Protein AF-A0A923XGW7-F1 (afdb_monomer_lite)

pLDDT: mean 89.31, std 9.82, range [50.84, 97.69]

Radius of gyration: 15.15 Å; chains: 1; bounding box: 43×25×38 Å

Structure (mmCIF, N/CA/C/O backbone):
data_AF-A0A923XGW7-F1
#
_entry.id   AF-A0A923XGW7-F1
#
loop_
_atom_site.group_PDB
_atom_site.id
_atom_site.type_symbol
_atom_site.label_atom_id
_atom_site.label_alt_id
_atom_site.label_comp_id
_atom_site.label_asym_id
_atom_site.label_entity_id
_atom_site.label_seq_id
_atom_site.pdbx_PDB_ins_code
_atom_site.Cartn_x
_atom_site.Cartn_y
_atom_site.Cartn_z
_atom_site.occupancy
_atom_site.B_iso_or_equiv
_atom_site.auth_seq_id
_atom_site.auth_comp_id
_atom_site.auth_as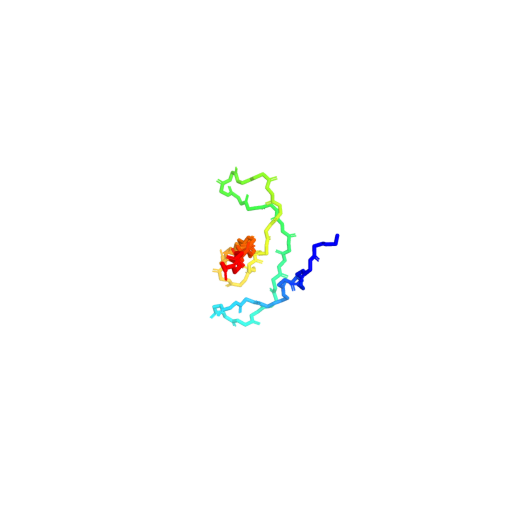ym_id
_atom_site.auth_atom_id
_atom_site.pdbx_PDB_model_num
ATOM 1 N N . MET A 1 1 ? 10.983 13.290 1.939 1.00 50.84 1 MET A N 1
ATOM 2 C CA . MET A 1 1 ? 11.139 12.183 0.970 1.00 50.84 1 MET A CA 1
ATOM 3 C C . MET A 1 1 ? 10.418 10.965 1.533 1.00 50.84 1 MET A C 1
ATOM 5 O O . MET A 1 1 ? 10.902 10.435 2.526 1.00 50.84 1 MET A O 1
ATOM 9 N N . PRO A 1 2 ? 9.263 10.523 1.009 1.00 54.78 2 PRO A N 1
ATOM 10 C CA . PRO A 1 2 ? 8.800 9.185 1.336 1.00 54.78 2 PRO A CA 1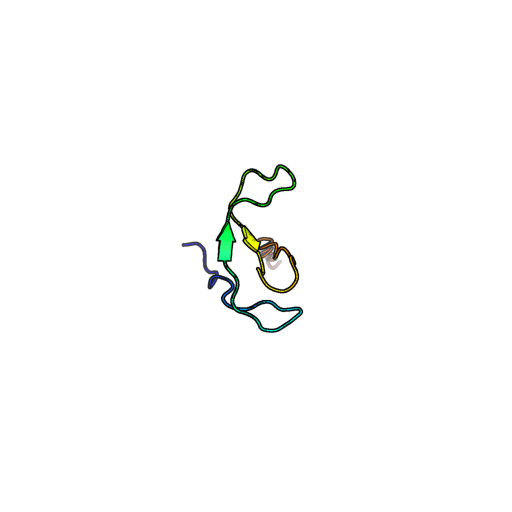
ATOM 11 C C . PRO A 1 2 ? 9.660 8.218 0.510 1.00 54.78 2 PRO A C 1
ATOM 13 O O . PRO A 1 2 ? 9.578 8.186 -0.712 1.00 54.78 2 PRO A O 1
ATOM 16 N N . PHE A 1 3 ? 10.557 7.482 1.161 1.00 63.12 3 PHE A N 1
ATOM 17 C CA . PHE A 1 3 ? 11.528 6.578 0.523 1.00 63.12 3 PHE A CA 1
ATOM 18 C C . PHE A 1 3 ? 10.907 5.269 0.002 1.00 63.12 3 PHE A C 1
ATOM 20 O O . PHE A 1 3 ? 11.558 4.226 0.009 1.00 63.12 3 PHE A O 1
ATOM 27 N N . ARG A 1 4 ? 9.633 5.270 -0.400 1.00 73.19 4 ARG A N 1
ATOM 28 C CA . ARG A 1 4 ? 8.943 4.040 -0.798 1.00 73.19 4 ARG A CA 1
ATOM 29 C C . ARG A 1 4 ? 8.477 4.103 -2.233 1.00 73.19 4 ARG A C 1
ATOM 31 O O . ARG A 1 4 ? 7.744 5.002 -2.629 1.00 73.19 4 ARG A O 1
ATOM 38 N N . THR A 1 5 ? 8.936 3.123 -3.002 1.00 84.12 5 THR A N 1
ATOM 39 C CA . THR A 1 5 ? 8.437 2.865 -4.345 1.00 84.12 5 THR A CA 1
ATOM 40 C C . THR A 1 5 ? 6.965 2.464 -4.245 1.00 84.12 5 THR A C 1
ATOM 42 O O . THR A 1 5 ? 6.659 1.553 -3.473 1.00 84.12 5 THR A O 1
ATOM 45 N N . PRO A 1 6 ? 6.065 3.106 -5.009 1.00 88.62 6 PRO A N 1
ATOM 46 C CA . PRO A 1 6 ? 4.654 2.752 -5.001 1.00 88.62 6 PRO A CA 1
ATOM 47 C C . PRO A 1 6 ? 4.456 1.305 -5.458 1.00 88.62 6 PRO A C 1
ATOM 49 O O . PRO A 1 6 ? 5.197 0.789 -6.304 1.00 88.62 6 PRO A O 1
ATOM 52 N N . ILE A 1 7 ? 3.438 0.653 -4.905 1.00 93.81 7 ILE A N 1
ATOM 53 C CA . ILE A 1 7 ? 3.063 -0.710 -5.270 1.00 93.81 7 ILE A CA 1
ATOM 54 C C . ILE A 1 7 ? 2.517 -0.678 -6.698 1.00 93.81 7 ILE A C 1
ATOM 56 O O . ILE A 1 7 ? 1.574 0.046 -6.988 1.00 93.81 7 ILE A O 1
ATOM 60 N N . LYS A 1 8 ? 3.121 -1.459 -7.599 1.00 9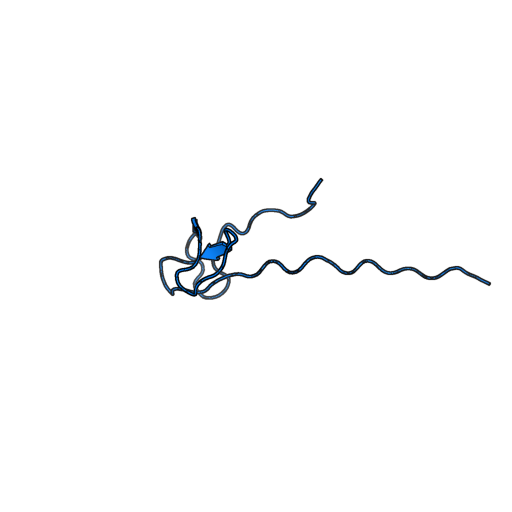5.62 8 LYS A N 1
ATOM 61 C CA . LYS A 1 8 ? 2.704 -1.537 -9.012 1.00 95.62 8 LYS A CA 1
ATOM 62 C C . LYS A 1 8 ? 1.881 -2.784 -9.335 1.00 95.62 8 LYS A C 1
ATOM 64 O O . LYS A 1 8 ? 1.051 -2.747 -10.236 1.00 95.62 8 LYS A O 1
ATOM 69 N N . HIS A 1 9 ? 2.082 -3.865 -8.582 1.00 97.12 9 HIS A N 1
ATOM 70 C CA . HIS A 1 9 ? 1.456 -5.164 -8.826 1.00 97.12 9 HIS A CA 1
ATOM 71 C C . HIS A 1 9 ? 0.940 -5.789 -7.532 1.00 97.12 9 HIS A C 1
ATOM 73 O O . HIS A 1 9 ? 1.519 -5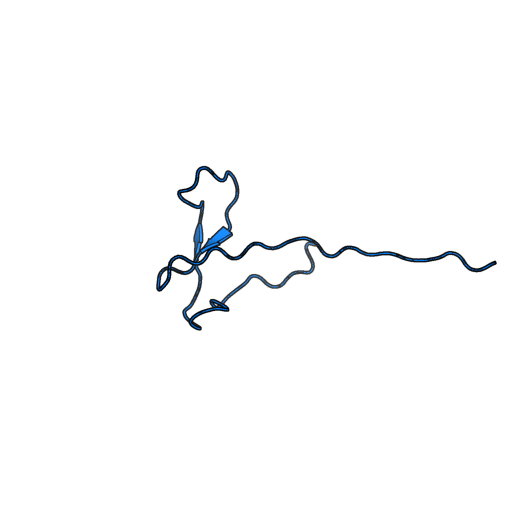.606 -6.458 1.00 97.12 9 HIS A O 1
ATOM 79 N N . CYS A 1 10 ? -0.146 -6.544 -7.650 1.00 96.81 10 CYS A N 1
ATOM 80 C CA . CYS A 1 10 ? -0.794 -7.216 -6.545 1.00 96.81 10 CYS A CA 1
ATOM 81 C C . CYS A 1 10 ? 0.047 -8.400 -6.082 1.00 96.81 10 CYS A C 1
ATOM 83 O O . CYS A 1 10 ? 0.414 -9.269 -6.871 1.00 96.81 10 CYS A O 1
ATOM 85 N N . ARG A 1 11 ? 0.299 -8.471 -4.774 1.00 95.19 11 ARG A N 1
ATOM 86 C CA . ARG A 1 11 ? 1.082 -9.558 -4.166 1.00 95.19 11 ARG A CA 1
ATOM 87 C C . ARG A 1 11 ? 0.342 -10.901 -4.125 1.00 95.19 11 ARG A C 1
ATOM 89 O O . ARG A 1 11 ? 0.978 -11.918 -3.893 1.00 95.19 11 ARG A O 1
ATOM 96 N N . ASN A 1 12 ? -0.978 -10.885 -4.323 1.00 96.88 12 ASN A N 1
ATOM 97 C CA . ASN A 1 12 ? -1.828 -12.072 -4.279 1.00 96.88 12 ASN A CA 1
ATOM 98 C C . ASN A 1 12 ? -2.011 -12.716 -5.665 1.00 96.88 12 ASN A C 1
ATOM 100 O O . ASN A 1 12 ? -1.959 -13.932 -5.782 1.00 96.88 12 ASN A O 1
ATOM 104 N N . CYS A 1 13 ? -2.202 -11.911 -6.718 1.00 96.94 13 CYS A N 1
ATOM 105 C CA . CYS A 1 13 ? -2.536 -12.415 -8.059 1.00 96.94 13 CYS A CA 1
ATOM 106 C C . CYS A 1 13 ? -1.628 -11.906 -9.195 1.00 96.94 13 CYS A C 1
ATOM 108 O O . CYS A 1 13 ? -1.774 -12.344 -10.331 1.00 96.94 13 CYS A O 1
ATOM 110 N N . GLY A 1 14 ? -0.709 -10.970 -8.932 1.00 96.25 14 GLY A N 1
ATOM 111 C CA . GLY A 1 14 ? 0.224 -10.423 -9.929 1.00 96.25 14 GLY A 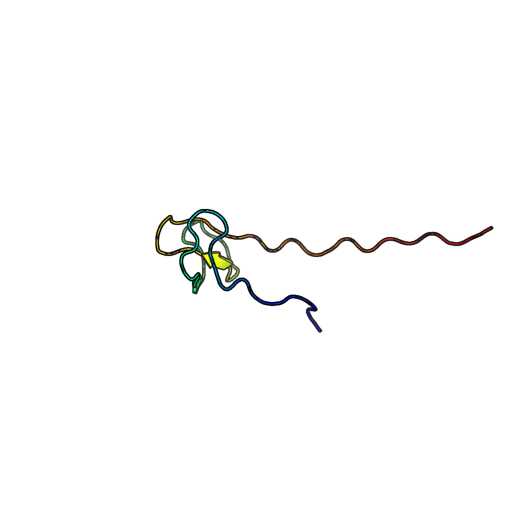CA 1
ATOM 112 C C . GLY A 1 14 ? -0.338 -9.330 -10.852 1.00 96.25 14 GLY A C 1
ATOM 113 O O . GLY A 1 14 ? 0.436 -8.667 -11.544 1.00 96.25 14 GLY A O 1
ATOM 114 N N . ALA A 1 15 ? -1.651 -9.082 -10.847 1.00 97.50 15 ALA A N 1
ATOM 115 C CA . ALA A 1 15 ? -2.268 -8.026 -11.654 1.00 97.50 15 ALA A CA 1
ATOM 116 C C . ALA A 1 15 ? -1.781 -6.620 -11.254 1.00 97.50 15 ALA A C 1
ATOM 118 O O . ALA A 1 15 ? -1.367 -6.398 -10.116 1.00 97.50 15 ALA A O 1
ATOM 119 N N . ALA A 1 16 ? -1.843 -5.652 -12.172 1.00 97.69 16 ALA A N 1
ATOM 120 C CA . ALA A 1 16 ? -1.540 -4.257 -11.851 1.00 97.69 16 ALA A CA 1
ATOM 121 C C . ALA A 1 16 ? -2.535 -3.701 -10.813 1.00 97.69 16 ALA A C 1
ATOM 123 O O . ALA A 1 16 ? -3.722 -4.025 -10.854 1.00 97.69 16 ALA A O 1
ATOM 124 N N . VAL A 1 17 ? -2.051 -2.880 -9.877 1.00 96.88 17 VAL A N 1
ATOM 125 C CA . VAL A 1 17 ? -2.895 -2.229 -8.854 1.00 96.88 17 VAL A CA 1
ATOM 126 C C . VAL A 1 17 ? -3.245 -0.800 -9.256 1.00 96.88 17 VAL A C 1
ATOM 128 O O . VAL A 1 17 ? -2.533 -0.176 -10.043 1.00 96.88 17 VAL A O 1
ATOM 131 N N . VAL A 1 18 ? -4.320 -0.271 -8.675 1.00 95.75 18 VAL A N 1
ATOM 132 C CA . VAL A 1 18 ? -4.762 1.116 -8.850 1.00 95.75 18 VAL A CA 1
ATOM 133 C C . VAL A 1 18 ? -4.817 1.788 -7.484 1.00 95.75 18 VAL A C 1
ATOM 135 O O . VAL A 1 18 ? -5.358 1.219 -6.537 1.00 95.75 18 VAL A O 1
ATOM 138 N N . TYR A 1 19 ? -4.261 2.994 -7.369 1.00 94.12 19 TYR A N 1
ATOM 139 C CA . TYR A 1 19 ? -4.422 3.802 -6.162 1.00 94.12 19 TYR A CA 1
ATOM 140 C C . TYR A 1 19 ? -5.796 4.476 -6.192 1.00 94.12 19 TYR A C 1
ATOM 142 O O . TYR A 1 19 ? -6.082 5.251 -7.101 1.00 94.12 19 TYR A O 1
ATOM 150 N N . ARG A 1 20 ? -6.661 4.129 -5.235 1.00 92.50 20 ARG A N 1
ATOM 151 C CA . ARG A 1 20 ? -8.007 4.703 -5.078 1.00 92.50 20 ARG A CA 1
ATOM 152 C C . ARG A 1 20 ? -8.413 4.730 -3.611 1.00 92.50 20 ARG A C 1
ATOM 154 O O . ARG A 1 20 ? -7.808 4.031 -2.798 1.00 92.50 20 ARG A O 1
ATOM 161 N N . LEU A 1 21 ? -9.450 5.493 -3.279 1.00 92.50 21 LEU A N 1
ATOM 162 C CA . LEU A 1 21 ? -10.118 5.368 -1.986 1.00 92.50 21 LEU A CA 1
ATOM 163 C C . LEU A 1 21 ? -10.826 3.997 -1.915 1.00 92.50 21 LEU A C 1
ATOM 165 O O . LEU A 1 21 ? -11.594 3.677 -2.829 1.00 92.50 21 LEU A O 1
ATOM 169 N N . PRO A 1 22 ? -10.548 3.167 -0.898 1.00 87.19 22 PRO A N 1
ATOM 170 C CA . PRO A 1 22 ? -11.309 1.948 -0.641 1.00 87.19 22 PRO A CA 1
ATOM 171 C C . PRO A 1 22 ? -12.773 2.233 -0.295 1.00 87.19 22 PRO A C 1
ATOM 173 O O . PRO A 1 22 ? -13.079 3.237 0.345 1.00 87.19 22 PRO A O 1
ATOM 176 N N . ASP A 1 23 ? -13.656 1.297 -0.638 1.00 81.88 23 ASP A N 1
ATOM 177 C CA . ASP A 1 23 ? -15.101 1.413 -0.389 1.00 81.88 23 ASP A CA 1
ATOM 178 C C . ASP A 1 23 ? -15.480 1.144 1.086 1.00 81.88 23 ASP A C 1
ATOM 180 O O . ASP A 1 23 ? -16.600 1.420 1.508 1.00 81.88 23 ASP A O 1
ATOM 184 N N . ASP A 1 24 ? -14.523 0.682 1.899 1.00 80.50 24 ASP A N 1
ATOM 185 C CA . ASP A 1 24 ? -14.698 0.297 3.310 1.00 80.50 24 ASP A CA 1
ATOM 186 C C . ASP A 1 24 ? -14.782 1.489 4.291 1.00 80.50 24 ASP A C 1
ATOM 188 O O . ASP A 1 24 ? -14.712 1.313 5.508 1.00 80.50 24 ASP A O 1
ATOM 192 N N . GLY A 1 25 ? -14.896 2.722 3.786 1.00 81.81 25 GLY A N 1
ATOM 193 C CA . GLY A 1 25 ? -14.920 3.941 4.608 1.00 81.81 25 GLY A CA 1
ATOM 194 C C . GLY A 1 25 ? -13.536 4.460 5.013 1.00 81.81 25 GLY A C 1
ATOM 195 O O . GLY A 1 25 ? -13.417 5.280 5.926 1.00 81.81 25 GLY A O 1
ATOM 196 N N . ASP A 1 26 ? -12.480 4.001 4.341 1.00 85.50 26 ASP A N 1
ATOM 197 C CA . ASP A 1 26 ? -11.151 4.582 4.491 1.00 85.50 26 ASP A CA 1
ATOM 198 C C . ASP A 1 26 ? -11.112 6.019 3.943 1.00 85.50 26 ASP A C 1
ATOM 200 O O . ASP A 1 26 ? -11.901 6.401 3.083 1.00 85.50 26 ASP A O 1
ATOM 204 N N . THR A 1 27 ? -10.174 6.828 4.433 1.00 90.31 27 THR A N 1
ATOM 205 C CA . THR A 1 27 ? -10.014 8.242 4.042 1.00 90.31 27 THR A CA 1
ATOM 206 C C . THR A 1 27 ? -8.758 8.492 3.211 1.00 90.31 27 THR A C 1
ATOM 208 O O . THR A 1 27 ? -8.506 9.623 2.796 1.00 90.31 27 THR A O 1
ATOM 211 N N . ARG A 1 28 ? -7.945 7.456 2.971 1.00 88.75 28 ARG A N 1
ATOM 212 C CA . ARG A 1 28 ? -6.688 7.553 2.225 1.00 88.75 28 ARG A CA 1
ATOM 213 C C . ARG A 1 28 ? -6.710 6.677 0.985 1.00 88.75 28 ARG A C 1
ATOM 215 O O . ARG A 1 28 ? -7.247 5.573 0.993 1.00 88.75 28 ARG A O 1
ATOM 222 N N . GLU A 1 29 ? -6.045 7.149 -0.064 1.00 91.75 29 GLU A N 1
ATOM 223 C CA . GLU A 1 29 ? -5.800 6.338 -1.251 1.00 91.75 29 GLU A CA 1
ATOM 224 C C . GLU A 1 29 ? -4.923 5.133 -0.897 1.00 91.75 29 GLU A C 1
ATOM 226 O O . GLU A 1 29 ? -3.894 5.255 -0.222 1.00 91.75 29 GLU A O 1
ATOM 231 N N . ARG A 1 30 ? -5.335 3.954 -1.358 1.00 93.75 30 ARG A N 1
ATOM 232 C CA . ARG A 1 30 ? -4.607 2.697 -1.184 1.00 93.75 30 ARG A CA 1
ATOM 233 C C . ARG A 1 30 ? -4.429 2.016 -2.526 1.00 93.75 30 ARG A C 1
ATOM 235 O O . ARG A 1 30 ? -5.261 2.168 -3.414 1.00 93.75 30 ARG A O 1
ATOM 242 N N . ALA A 1 31 ? -3.370 1.224 -2.652 1.00 95.19 31 ALA A N 1
ATOM 243 C CA . ALA A 1 31 ? -3.201 0.326 -3.783 1.00 95.19 31 ALA A CA 1
ATOM 244 C C . ALA A 1 31 ? -4.234 -0.808 -3.687 1.00 95.19 31 ALA A C 1
ATOM 246 O O . ALA A 1 31 ? -4.073 -1.738 -2.894 1.00 95.19 31 ALA A O 1
ATOM 247 N N . VAL A 1 32 ? -5.291 -0.721 -4.489 1.00 95.31 32 VAL A N 1
ATOM 248 C CA . VAL A 1 32 ? -6.354 -1.724 -4.590 1.00 95.31 32 VAL A CA 1
ATOM 249 C C . VAL A 1 32 ? -6.156 -2.529 -5.869 1.00 95.31 32 VAL A C 1
ATOM 251 O O . VAL A 1 32 ? -5.922 -1.972 -6.944 1.00 95.31 32 VAL A O 1
ATOM 254 N N . CYS A 1 33 ? -6.228 -3.853 -5.768 1.00 96.56 33 CYS A N 1
ATOM 255 C CA . CYS A 1 33 ? -6.197 -4.719 -6.938 1.00 96.56 33 CYS A CA 1
ATOM 256 C C . CYS A 1 33 ? -7.600 -4.834 -7.559 1.00 96.56 33 CYS A C 1
ATOM 258 O O . CYS A 1 33 ? -8.487 -5.354 -6.893 1.00 96.56 33 CYS A O 1
ATOM 260 N N . PRO A 1 34 ? -7.810 -4.446 -8.830 1.00 95.25 34 PRO A N 1
ATOM 261 C CA . PRO A 1 34 ? -9.117 -4.564 -9.482 1.00 95.25 34 PRO A CA 1
ATOM 262 C C . PRO A 1 34 ? -9.483 -6.003 -9.886 1.00 95.25 34 PRO A C 1
ATOM 264 O O . PRO A 1 34 ? -10.600 -6.242 -10.324 1.00 95.25 34 PRO A O 1
ATOM 267 N N . ALA A 1 35 ? -8.546 -6.955 -9.805 1.00 96.75 35 ALA A N 1
ATOM 268 C CA . ALA A 1 35 ? -8.773 -8.339 -10.229 1.00 96.75 35 ALA A CA 1
ATOM 269 C C . ALA A 1 35 ? -9.220 -9.267 -9.088 1.00 96.75 35 ALA A C 1
ATOM 271 O O . ALA A 1 35 ? -9.852 -10.286 -9.343 1.00 96.75 35 ALA A O 1
ATOM 272 N N . CYS A 1 36 ? -8.842 -8.961 -7.844 1.00 95.44 36 CYS A N 1
ATOM 273 C CA . CYS A 1 36 ? -9.141 -9.802 -6.679 1.00 95.44 36 CYS A CA 1
ATOM 274 C C . CYS A 1 36 ? -9.463 -8.996 -5.412 1.00 95.44 36 CYS A C 1
ATOM 276 O O . CYS A 1 36 ? -9.338 -9.524 -4.308 1.00 95.44 36 CYS A O 1
ATOM 278 N N . ASP A 1 37 ? -9.758 -7.703 -5.568 1.00 92.81 37 ASP A N 1
ATOM 279 C CA . ASP A 1 37 ? -10.192 -6.760 -4.524 1.00 92.81 37 ASP A CA 1
ATOM 280 C C . ASP A 1 37 ? -9.272 -6.650 -3.297 1.00 92.81 37 ASP A C 1
ATOM 282 O O . ASP A 1 37 ? -9.630 -6.120 -2.249 1.00 92.81 37 ASP A O 1
ATOM 286 N N . THR A 1 38 ? -8.028 -7.116 -3.420 1.00 94.50 38 THR A N 1
ATOM 287 C CA . THR A 1 38 ? -7.057 -7.067 -2.328 1.00 94.50 38 THR A CA 1
ATOM 288 C C . THR A 1 38 ? -6.539 -5.643 -2.143 1.00 94.50 38 THR A C 1
ATOM 290 O O . THR A 1 38 ? -6.010 -5.037 -3.078 1.00 94.50 38 THR A O 1
ATOM 293 N N . ILE A 1 39 ? -6.641 -5.133 -0.915 1.00 93.88 39 ILE A N 1
ATOM 294 C CA . ILE A 1 39 ? -6.124 -3.821 -0.514 1.00 93.88 39 ILE A CA 1
ATOM 295 C C . ILE A 1 39 ? -4.713 -3.986 0.056 1.00 93.88 39 ILE A C 1
ATOM 297 O O . ILE A 1 39 ? -4.485 -4.745 1.001 1.00 93.88 39 ILE A O 1
ATOM 301 N N . HIS A 1 40 ? -3.749 -3.250 -0.491 1.00 92.62 40 HIS A N 1
ATOM 302 C CA . HIS A 1 40 ? -2.368 -3.279 -0.028 1.00 92.62 40 HIS A CA 1
ATOM 303 C C . HIS A 1 40 ? -2.059 -2.091 0.886 1.00 92.62 40 HIS A C 1
ATOM 305 O O . HIS A 1 40 ? -1.876 -0.960 0.438 1.00 92.62 40 HIS A O 1
ATOM 311 N N . TYR A 1 41 ? -1.961 -2.370 2.186 1.00 90.44 41 TYR A N 1
ATOM 312 C CA . TYR A 1 41 ? -1.565 -1.389 3.192 1.00 90.44 41 TYR A CA 1
ATOM 313 C C . TYR A 1 41 ? -0.046 -1.181 3.205 1.00 90.44 41 TYR A C 1
ATOM 315 O O . TYR A 1 41 ? 0.736 -2.133 3.245 1.00 90.44 41 TYR A O 1
ATOM 323 N N . GLU A 1 42 ? 0.376 0.082 3.235 1.00 86.00 42 GLU A N 1
ATOM 324 C CA . GLU A 1 42 ? 1.781 0.471 3.346 1.00 86.00 42 GLU A CA 1
ATOM 325 C C . GLU A 1 42 ? 2.076 0.976 4.762 1.00 86.00 42 GLU A C 1
ATOM 327 O O . GLU A 1 42 ? 1.931 2.158 5.065 1.00 86.00 42 GLU A O 1
ATOM 332 N N . ASN A 1 43 ? 2.508 0.082 5.652 1.00 86.56 43 ASN A N 1
ATOM 333 C CA . ASN A 1 43 ? 2.855 0.464 7.022 1.00 86.56 43 ASN A CA 1
ATOM 334 C C . ASN A 1 43 ? 4.285 1.019 7.080 1.00 86.56 43 ASN A C 1
ATOM 336 O O . ASN A 1 43 ? 5.166 0.302 6.601 1.00 86.56 43 ASN A O 1
ATOM 340 N N . PRO A 1 44 ? 4.559 2.225 7.612 1.00 83.75 44 PRO A N 1
ATOM 341 C CA . PRO A 1 44 ? 5.897 2.831 7.618 1.00 83.75 44 PRO A CA 1
ATOM 342 C C . PRO A 1 44 ? 6.963 1.926 8.259 1.00 83.75 44 PRO A C 1
ATOM 344 O O . PRO A 1 44 ? 6.649 1.035 9.047 1.00 83.75 44 PRO A O 1
ATOM 347 N N . LEU A 1 45 ? 8.234 2.122 7.884 1.00 85.06 45 LEU A N 1
ATOM 348 C CA . LEU A 1 45 ? 9.336 1.372 8.492 1.00 85.06 45 LEU A CA 1
ATOM 349 C C . LEU A 1 45 ? 9.596 1.928 9.885 1.00 85.06 45 LEU A C 1
ATOM 351 O O . LEU A 1 45 ? 9.780 3.134 10.040 1.00 85.06 45 LEU A O 1
ATOM 355 N N . ASN A 1 46 ? 9.655 1.041 10.873 1.00 89.81 46 ASN A N 1
ATOM 356 C CA . ASN A 1 46 ? 10.196 1.402 12.169 1.00 89.81 46 ASN A CA 1
ATOM 357 C C . ASN A 1 46 ? 11.727 1.453 12.065 1.00 89.81 46 ASN A C 1
ATOM 359 O O . ASN A 1 46 ? 12.342 0.468 11.655 1.00 89.81 46 ASN A O 1
ATOM 363 N N . VAL A 1 47 ? 12.332 2.590 12.407 1.00 89.56 47 VAL A N 1
ATOM 364 C CA . VAL A 1 47 ? 13.787 2.783 12.388 1.00 89.56 47 VAL A CA 1
ATOM 365 C C . VAL A 1 47 ? 14.245 2.985 13.823 1.00 89.56 47 VAL A C 1
ATOM 367 O O . VAL A 1 47 ? 13.851 3.952 14.469 1.00 89.56 47 VAL A O 1
ATOM 370 N N . VAL A 1 48 ? 15.066 2.062 14.320 1.00 94.19 48 VAL A N 1
ATOM 371 C CA . VAL A 1 48 ? 15.561 2.056 15.701 1.00 94.19 48 VAL A CA 1
ATOM 372 C C . VAL A 1 48 ? 17.086 2.038 15.725 1.00 94.19 48 VAL A C 1
ATOM 374 O O . VAL A 1 48 ? 17.722 1.509 14.814 1.00 94.19 48 VAL A O 1
ATOM 377 N N . GLY A 1 49 ? 17.669 2.608 16.776 1.00 95.00 49 GLY A N 1
ATOM 378 C CA . GLY A 1 49 ? 19.109 2.625 17.018 1.00 95.00 49 GLY A CA 1
ATOM 379 C C . GLY A 1 49 ? 19.409 2.570 18.513 1.00 95.00 49 GLY A C 1
ATOM 380 O O . GLY A 1 49 ? 18.528 2.822 19.334 1.00 95.00 49 GLY A O 1
ATOM 381 N N . THR A 1 50 ? 20.651 2.236 18.858 1.00 94.62 50 THR A N 1
ATOM 382 C CA . THR A 1 50 ? 21.146 2.230 20.240 1.00 94.62 50 THR A CA 1
ATOM 383 C C . THR A 1 50 ? 22.348 3.154 20.365 1.00 94.62 50 THR A C 1
ATOM 385 O O . THR A 1 50 ? 23.131 3.284 19.424 1.00 94.62 50 THR A O 1
ATOM 388 N N . VAL A 1 51 ? 22.500 3.786 21.527 1.00 91.69 51 VAL A N 1
ATOM 389 C CA . VAL A 1 51 ? 23.683 4.588 21.855 1.00 91.69 51 VAL 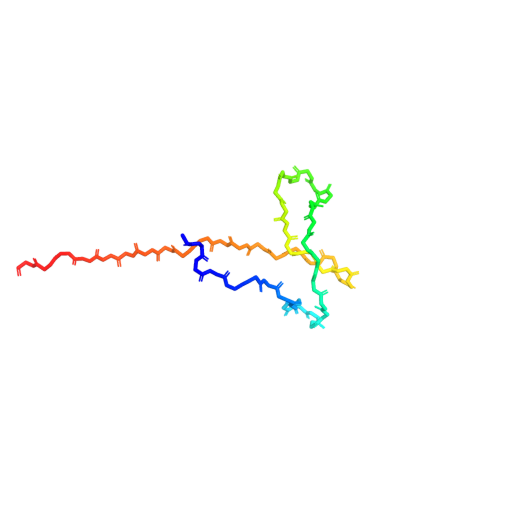A CA 1
ATOM 390 C C . VAL A 1 51 ? 24.687 3.683 22.584 1.00 91.69 51 VAL A C 1
ATOM 392 O O . VAL A 1 51 ? 24.277 2.999 23.524 1.00 91.69 51 VAL A O 1
ATOM 395 N N . PRO A 1 52 ? 25.958 3.611 22.146 1.00 86.44 52 PRO A N 1
ATOM 396 C CA . PRO A 1 52 ? 26.984 2.811 22.816 1.00 86.44 52 PRO A CA 1
ATOM 397 C C . PRO A 1 52 ? 27.381 3.417 24.174 1.00 86.44 52 PRO A C 1
ATOM 399 O O . PRO A 1 52 ? 27.325 4.637 24.338 1.00 86.44 52 PRO A O 1
ATOM 402 N N . TYR A 1 53 ? 27.767 2.556 25.123 1.00 80.19 53 TYR A N 1
ATOM 403 C CA . TYR A 1 53 ? 28.298 2.923 26.444 1.00 80.19 53 TYR A CA 1
ATOM 404 C C . TYR A 1 53 ? 29.829 2.919 26.467 1.00 80.19 53 TYR A C 1
ATOM 406 O O . TYR A 1 53 ? 30.428 2.158 25.671 1.00 80.19 53 TYR A O 1
#

Secondary structure (DSSP, 8-state):
----PPP-B-TTT-PBPEEE--TTS-SS-EEE-TTT--EE--PPPP-------

Sequence (53 aa):
MPFRTPIKHCRNCGAAVVYRLPDDGDTRERAVCPACDTIHYENPLNVVGTVPY

Foldseek 3Di:
DQPDDADQADPPPGHGWDFDADPPPDPGTFGADPPPRDTDDDDDDDDDDDDDD